Protein AF-A0A925HJB4-F1 (afdb_monomer_lite)

Foldseek 3Di:
DDDDDDDDDDPDDPDDDDDDQPACVVPDVDDQPQFRHWDQDPVRDIDTHGDPVSVSVVVVVVVD

Structure (mmCIF, N/CA/C/O backbone):
data_AF-A0A925HJB4-F1
#
_entry.id   AF-A0A925HJB4-F1
#
loop_
_atom_site.group_PDB
_atom_site.id
_atom_site.type_symbol
_atom_site.label_atom_id
_atom_site.label_alt_id
_atom_site.label_comp_id
_atom_site.label_asym_id
_atom_site.label_entity_id
_atom_site.label_seq_id
_atom_site.pdbx_PDB_ins_code
_atom_site.Cartn_x
_atom_site.Cartn_y
_atom_site.Cartn_z
_atom_site.occupancy
_atom_site.B_iso_or_equiv
_atom_site.auth_seq_id
_atom_site.auth_comp_id
_atom_site.auth_asym_id
_atom_site.auth_atom_id
_atom_site.pdbx_PDB_model_num
ATOM 1 N N . MET A 1 1 ? -17.377 -7.347 19.572 1.00 59.19 1 MET A N 1
ATOM 2 C CA . MET A 1 1 ? -16.789 -6.087 19.061 1.00 59.19 1 MET A CA 1
ATOM 3 C C . MET A 1 1 ? -17.217 -5.919 17.607 1.00 59.19 1 MET A C 1
ATOM 5 O O . MET A 1 1 ? -17.003 -6.848 16.840 1.00 59.19 1 MET A O 1
ATOM 9 N N . ARG A 1 2 ? -17.890 -4.822 17.230 1.00 63.25 2 ARG A N 1
ATOM 10 C CA . ARG A 1 2 ? -18.268 -4.589 15.821 1.00 63.25 2 ARG A CA 1
ATOM 11 C C . ARG A 1 2 ? -17.010 -4.195 15.024 1.00 63.25 2 ARG A C 1
ATOM 13 O O . ARG A 1 2 ? -16.251 -3.372 15.536 1.00 63.25 2 ARG A O 1
ATOM 20 N N . PRO A 1 3 ? -16.754 -4.752 13.825 1.00 65.19 3 PRO A N 1
ATOM 21 C CA . PRO A 1 3 ? -15.611 -4.335 13.016 1.00 65.19 3 PRO A CA 1
ATOM 22 C C . PRO A 1 3 ? -15.770 -2.858 12.638 1.00 65.19 3 PRO A C 1
ATOM 24 O O . PRO A 1 3 ? -16.789 -2.463 12.068 1.00 65.19 3 PRO A O 1
ATOM 27 N N . LYS A 1 4 ? -14.777 -2.024 12.977 1.00 70.19 4 LYS A N 1
ATOM 28 C CA . LYS A 1 4 ? -14.741 -0.638 12.499 1.00 70.19 4 LYS A CA 1
ATOM 29 C C . LYS A 1 4 ? -14.507 -0.682 10.987 1.00 70.19 4 LYS A C 1
ATOM 31 O O . LYS A 1 4 ? -13.500 -1.212 10.528 1.00 70.19 4 LYS A O 1
ATOM 36 N N . THR A 1 5 ? -15.465 -0.170 10.220 1.00 81.00 5 THR A N 1
ATOM 37 C CA . THR A 1 5 ? -15.359 -0.082 8.760 1.00 81.00 5 THR A CA 1
ATOM 38 C C . THR A 1 5 ? -14.668 1.234 8.416 1.00 81.00 5 THR A C 1
ATOM 40 O O . THR A 1 5 ? -15.209 2.297 8.703 1.00 81.00 5 THR A O 1
ATOM 43 N N . GLY A 1 6 ? -13.466 1.169 7.844 1.00 84.69 6 GLY A N 1
ATOM 44 C CA . GLY A 1 6 ? -12.714 2.330 7.362 1.00 84.69 6 GLY A CA 1
ATOM 45 C C . GLY A 1 6 ? -12.507 2.246 5.853 1.00 84.69 6 GLY A C 1
ATOM 46 O O . GLY A 1 6 ? -12.332 1.154 5.314 1.00 84.69 6 GLY A O 1
ATOM 47 N N . ARG A 1 7 ? -12.541 3.391 5.167 1.00 88.62 7 ARG A N 1
ATOM 48 C CA . ARG A 1 7 ? -12.273 3.495 3.725 1.00 88.62 7 ARG A CA 1
ATOM 49 C C . ARG A 1 7 ? -11.135 4.499 3.520 1.00 88.62 7 ARG A C 1
ATOM 51 O O . ARG A 1 7 ? -11.288 5.633 3.970 1.00 88.62 7 ARG A O 1
ATOM 58 N N . PRO A 1 8 ? -10.012 4.114 2.890 1.00 86.69 8 PRO A N 1
ATOM 59 C CA . PRO A 1 8 ? -8.963 5.065 2.544 1.00 86.69 8 PRO A CA 1
ATOM 60 C C . PRO A 1 8 ? -9.507 6.121 1.582 1.00 86.69 8 PRO A C 1
ATOM 62 O O . PRO A 1 8 ? -10.193 5.782 0.616 1.00 86.69 8 PRO A O 1
ATOM 65 N N . LEU A 1 9 ? -9.195 7.389 1.840 1.00 94.25 9 LEU A N 1
ATOM 66 C CA . LEU A 1 9 ? -9.432 8.459 0.880 1.00 94.25 9 LEU A CA 1
ATOM 67 C C . LEU A 1 9 ? -8.222 8.539 -0.052 1.00 94.25 9 LEU A C 1
ATOM 69 O O . LEU A 1 9 ? -7.084 8.604 0.410 1.00 94.25 9 LEU A O 1
ATOM 73 N N . VAL A 1 10 ? -8.473 8.524 -1.356 1.00 92.69 10 VAL A N 1
ATOM 74 C CA . VAL A 1 10 ? -7.451 8.634 -2.403 1.00 92.69 10 VAL A CA 1
ATOM 75 C C . VAL A 1 10 ? -7.854 9.733 -3.377 1.00 92.69 10 VAL A C 1
ATOM 77 O O . VAL A 1 10 ? -9.033 10.072 -3.468 1.00 92.69 10 VAL A O 1
ATOM 80 N N . SER A 1 11 ? -6.891 10.292 -4.107 1.00 95.38 11 SER A N 1
ATOM 81 C CA . SER A 1 11 ? -7.170 11.334 -5.100 1.00 95.38 11 SER A CA 1
ATOM 82 C C . SER A 1 11 ? -7.979 10.799 -6.282 1.00 95.38 11 SER A C 1
ATOM 84 O O . SER A 1 11 ? -8.960 11.409 -6.693 1.00 95.38 11 SER A O 1
ATOM 86 N N . SER A 1 12 ? -7.574 9.654 -6.831 1.00 94.12 12 SER A N 1
ATOM 87 C CA . SER A 1 12 ? -8.222 9.019 -7.979 1.00 94.12 12 SER A CA 1
ATOM 88 C C . SER A 1 12 ? -7.861 7.536 -8.064 1.00 94.12 12 SER A C 1
ATOM 90 O O . SER A 1 12 ? -6.831 7.105 -7.542 1.00 94.12 12 SER A O 1
ATOM 92 N N . LEU A 1 13 ? -8.718 6.752 -8.722 1.00 91.25 13 LEU A N 1
ATOM 93 C CA . LEU A 1 13 ? -8.410 5.374 -9.097 1.00 91.25 13 LEU A CA 1
ATOM 94 C C . LEU A 1 13 ? -7.744 5.379 -10.473 1.00 91.25 13 LEU A C 1
ATOM 96 O O . LEU A 1 13 ? -8.320 5.887 -11.429 1.00 91.25 13 LEU A O 1
ATOM 100 N N . ILE A 1 14 ? -6.546 4.803 -10.560 1.00 88.12 14 ILE A N 1
ATOM 101 C CA . ILE A 1 14 ? -5.780 4.730 -11.813 1.00 88.12 14 ILE A CA 1
ATOM 102 C C . ILE A 1 14 ? -6.116 3.446 -12.593 1.00 88.12 14 ILE A C 1
ATOM 104 O O . ILE A 1 14 ? -6.092 3.444 -13.817 1.00 88.12 14 ILE A O 1
ATOM 108 N N . GLY A 1 15 ? -6.467 2.357 -11.897 1.00 88.44 15 GLY A N 1
ATOM 109 C CA . GLY A 1 15 ? -6.815 1.078 -12.516 1.00 88.44 15 GLY A CA 1
ATOM 110 C C . GLY A 1 15 ? -6.809 -0.088 -11.528 1.00 88.44 15 GLY A C 1
ATOM 111 O O . GLY A 1 15 ? -6.738 0.105 -10.312 1.00 88.44 15 GLY A O 1
ATOM 112 N N . GLN A 1 16 ? -6.879 -1.303 -12.068 1.00 88.88 16 GLN A N 1
ATOM 113 C CA . GLN A 1 16 ? -6.705 -2.556 -11.337 1.00 88.88 16 GLN A CA 1
ATOM 114 C C . GLN A 1 16 ? -5.627 -3.377 -12.038 1.00 88.88 16 GLN A C 1
ATOM 116 O O . GLN A 1 16 ? -5.601 -3.436 -13.264 1.00 88.88 16 GLN A O 1
ATOM 121 N N . GLN A 1 17 ? -4.747 -4.004 -11.263 1.00 84.94 17 GLN A N 1
ATOM 122 C CA . GLN A 1 17 ? -3.667 -4.819 -11.799 1.00 84.94 17 GLN A CA 1
ATOM 123 C C . GLN A 1 17 ? -3.479 -6.057 -10.932 1.00 84.94 17 GLN A C 1
ATOM 125 O O . GLN A 1 17 ? -3.436 -5.966 -9.704 1.00 84.94 17 GLN A O 1
ATOM 130 N N . GLU A 1 18 ? -3.343 -7.208 -11.579 1.00 83.50 18 GLU A N 1
ATOM 131 C CA . GLU A 1 18 ? -2.888 -8.422 -10.918 1.00 83.50 18 GLU A CA 1
ATOM 132 C C . GLU A 1 18 ? -1.370 -8.350 -10.749 1.00 83.50 18 GLU A C 1
ATOM 134 O O . GLU A 1 18 ? -0.625 -8.132 -11.705 1.00 83.50 18 GLU A O 1
ATOM 139 N N . VAL A 1 19 ? -0.906 -8.478 -9.510 1.00 80.19 19 VAL A N 1
ATOM 140 C CA . VAL A 1 19 ? 0.512 -8.363 -9.172 1.00 80.19 19 VAL A CA 1
ATOM 141 C C . VAL A 1 19 ? 0.958 -9.581 -8.383 1.00 80.19 19 VAL A C 1
ATOM 143 O O . VAL A 1 19 ? 0.325 -9.975 -7.405 1.00 80.19 19 VAL A O 1
ATOM 146 N N . VAL A 1 20 ? 2.096 -10.153 -8.778 1.00 82.12 20 VAL A N 1
ATOM 147 C CA . VAL A 1 20 ? 2.798 -11.134 -7.949 1.00 82.12 20 VAL A CA 1
ATOM 148 C C . VAL A 1 20 ? 3.570 -10.365 -6.886 1.00 82.12 20 VAL A C 1
ATOM 150 O O . VAL A 1 20 ? 4.581 -9.723 -7.173 1.00 82.12 20 VAL A O 1
ATOM 153 N N . ILE A 1 21 ? 3.086 -10.412 -5.647 1.00 74.88 21 ILE A N 1
ATOM 154 C CA . ILE A 1 21 ? 3.763 -9.769 -4.521 1.00 74.88 21 ILE A CA 1
ATOM 155 C C . ILE A 1 21 ? 4.962 -10.635 -4.136 1.00 74.88 21 ILE A C 1
ATOM 157 O O . ILE A 1 21 ? 4.797 -11.764 -3.676 1.00 74.88 21 ILE A O 1
ATOM 161 N N . LYS A 1 22 ? 6.175 -10.102 -4.292 1.00 75.00 22 LYS A N 1
ATOM 162 C CA . LYS A 1 22 ? 7.355 -10.662 -3.627 1.00 75.00 22 LYS A CA 1
ATOM 163 C C . LYS A 1 22 ? 7.394 -10.083 -2.208 1.00 75.00 22 LYS A C 1
ATOM 165 O O . LYS A 1 22 ? 7.584 -8.873 -2.088 1.00 75.00 22 LYS A O 1
ATOM 170 N N . PRO A 1 23 ? 7.152 -10.889 -1.158 1.00 63.97 23 PRO A N 1
ATOM 171 C CA . PRO A 1 23 ? 7.037 -10.372 0.199 1.00 63.97 23 PRO A CA 1
ATOM 172 C C 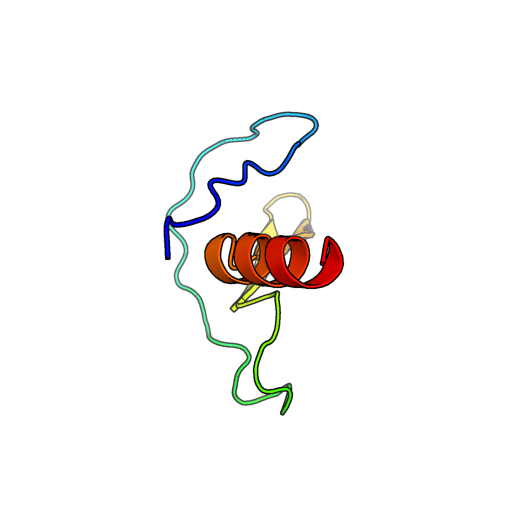. PRO A 1 23 ? 8.352 -9.731 0.646 1.00 63.97 23 PRO A C 1
ATOM 174 O O . PRO A 1 23 ? 9.432 -10.278 0.417 1.00 63.97 23 PRO A O 1
ATOM 177 N N . LEU A 1 24 ? 8.249 -8.574 1.302 1.00 61.50 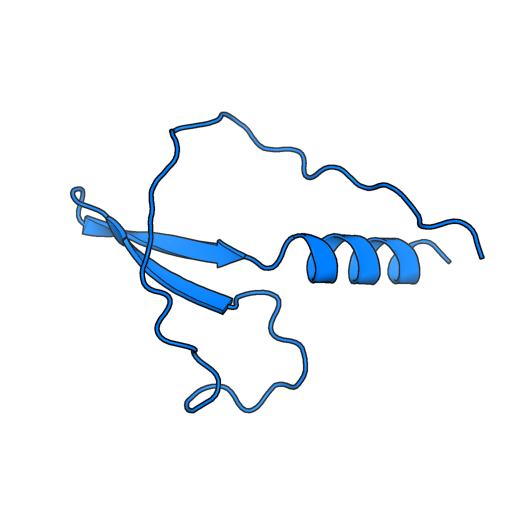24 LEU A N 1
ATOM 178 C CA . LEU A 1 24 ? 9.397 -7.851 1.861 1.00 61.50 24 LEU A CA 1
ATOM 179 C C . LEU A 1 24 ? 9.907 -8.448 3.191 1.00 61.50 24 LEU A C 1
ATOM 181 O O . LEU A 1 24 ? 10.876 -7.944 3.760 1.00 61.50 24 LEU A O 1
ATOM 185 N N . ASP A 1 25 ? 9.266 -9.514 3.681 1.00 56.34 25 ASP A N 1
ATOM 186 C CA . ASP A 1 25 ? 9.488 -10.117 5.004 1.00 56.34 25 ASP A CA 1
ATOM 187 C C . ASP A 1 25 ? 10.944 -10.539 5.263 1.00 56.34 25 ASP A C 1
ATOM 189 O O . ASP A 1 25 ? 11.371 -10.610 6.413 1.00 56.34 25 ASP A O 1
ATOM 193 N N . SER A 1 26 ? 11.731 -10.785 4.212 1.00 52.19 26 SER A N 1
ATOM 194 C CA . SER A 1 26 ? 13.152 -11.135 4.327 1.00 52.19 26 SER A CA 1
ATOM 195 C C . SER A 1 26 ? 14.090 -9.938 4.530 1.00 52.19 26 SER A C 1
ATOM 197 O O . SER A 1 26 ? 15.249 -10.144 4.883 1.00 52.19 26 SER A O 1
ATOM 199 N N . LEU A 1 27 ? 13.623 -8.700 4.320 1.00 53.03 27 LEU A N 1
ATOM 200 C CA . LEU A 1 27 ? 14.464 -7.492 4.315 1.00 53.03 27 LEU A CA 1
ATOM 201 C C . LEU A 1 27 ? 14.105 -6.474 5.403 1.00 53.03 27 LEU A C 1
ATOM 203 O O . LEU A 1 27 ? 14.973 -5.715 5.830 1.00 53.03 27 LEU A O 1
ATOM 207 N N . THR A 1 28 ? 12.864 -6.450 5.891 1.00 52.50 28 THR A N 1
ATOM 208 C CA . THR A 1 28 ? 12.430 -5.482 6.909 1.00 52.50 28 THR A CA 1
ATOM 209 C C . THR A 1 28 ? 11.823 -6.216 8.097 1.00 52.50 28 THR A C 1
ATOM 211 O O . THR A 1 28 ? 10.645 -6.559 8.082 1.00 52.50 28 THR A O 1
ATOM 214 N N . GLY A 1 29 ? 12.622 -6.463 9.139 1.00 50.78 29 GLY A N 1
ATOM 215 C CA . GLY A 1 29 ? 12.252 -7.200 10.361 1.00 50.78 29 GLY A CA 1
ATOM 216 C C . GLY A 1 29 ? 11.153 -6.572 11.237 1.00 50.78 29 GLY A C 1
ATOM 217 O O . GLY A 1 29 ? 11.087 -6.836 12.436 1.00 50.78 29 GLY A O 1
ATOM 218 N N . SER A 1 30 ? 10.284 -5.731 10.680 1.00 53.41 30 SER A N 1
ATOM 219 C CA . SER A 1 30 ? 9.188 -5.088 11.393 1.00 53.41 30 SER A CA 1
ATOM 220 C C . SER A 1 30 ? 7.918 -5.927 11.276 1.00 53.41 30 SER A C 1
ATOM 222 O O . SER A 1 30 ? 7.222 -5.908 10.261 1.00 53.41 30 SER A O 1
ATOM 224 N N . ARG A 1 31 ? 7.582 -6.636 12.362 1.00 49.88 31 ARG A N 1
ATOM 225 C CA . ARG A 1 31 ? 6.242 -7.202 12.579 1.00 49.88 31 ARG A CA 1
ATOM 226 C C . ARG A 1 31 ? 5.204 -6.094 12.365 1.00 49.88 31 ARG A C 1
ATOM 228 O O . ARG A 1 31 ? 5.114 -5.181 13.179 1.00 49.88 31 ARG A O 1
ATOM 235 N N . GLY A 1 32 ? 4.436 -6.181 11.280 1.00 56.59 32 GLY A N 1
ATOM 236 C CA . GLY A 1 32 ? 3.371 -5.225 10.979 1.00 56.59 32 GLY A CA 1
ATOM 237 C C . GLY A 1 32 ? 3.721 -4.123 9.976 1.00 56.59 32 GLY A C 1
ATOM 238 O O . GLY A 1 32 ? 3.198 -3.017 10.101 1.00 56.59 32 GLY A O 1
ATOM 239 N N . SER A 1 33 ? 4.567 -4.391 8.978 1.00 66.50 33 SER A N 1
ATOM 240 C CA . SER A 1 33 ? 4.736 -3.448 7.865 1.00 66.50 33 SER A CA 1
ATOM 241 C C . SER A 1 33 ? 3.375 -3.111 7.234 1.00 66.50 33 SER A C 1
ATOM 243 O O . SER A 1 33 ? 2.607 -3.997 6.864 1.00 66.50 33 SER A O 1
ATOM 245 N N . LEU A 1 34 ? 3.062 -1.816 7.120 1.00 78.50 34 LEU A N 1
ATOM 246 C CA . LEU A 1 34 ? 1.884 -1.318 6.390 1.00 78.50 34 LEU A CA 1
ATOM 247 C C . LEU A 1 34 ? 1.989 -1.600 4.882 1.00 78.50 34 LEU A C 1
ATOM 249 O O . LEU A 1 34 ? 0.998 -1.525 4.156 1.00 78.50 34 LEU A O 1
ATOM 253 N N . VA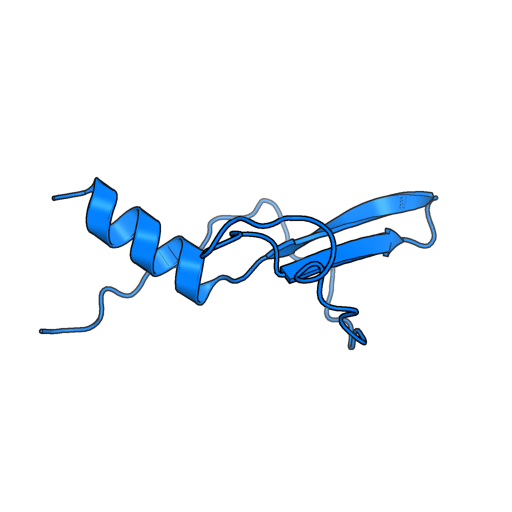L A 1 35 ? 3.200 -1.914 4.424 1.00 84.62 35 VAL A N 1
ATOM 254 C CA . VAL A 1 35 ? 3.561 -2.148 3.034 1.00 84.62 35 VAL A CA 1
ATOM 255 C C . VAL A 1 35 ? 3.910 -3.624 2.865 1.00 84.62 35 VAL A C 1
ATOM 257 O O . VAL A 1 35 ? 4.853 -4.114 3.485 1.00 84.62 35 VAL A O 1
ATOM 260 N N . SER A 1 36 ? 3.160 -4.323 2.017 1.00 81.94 36 SER A N 1
ATOM 261 C CA . SER A 1 36 ? 3.400 -5.729 1.667 1.00 81.94 36 SER A CA 1
ATOM 262 C C . SER A 1 36 ? 4.473 -5.891 0.585 1.00 81.94 36 SER A C 1
ATOM 264 O O . SER A 1 36 ? 5.041 -6.971 0.438 1.00 81.94 36 SER A O 1
ATOM 266 N N . GLY A 1 37 ? 4.753 -4.831 -0.178 1.00 83.19 37 GLY A N 1
ATOM 267 C CA . GLY A 1 37 ? 5.753 -4.836 -1.242 1.00 83.19 37 GLY A CA 1
ATOM 268 C C . GLY A 1 37 ? 5.870 -3.496 -1.966 1.00 83.19 37 GLY A C 1
ATOM 269 O O . GLY A 1 37 ? 5.165 -2.537 -1.655 1.00 83.19 37 GLY A O 1
ATOM 270 N N . ALA A 1 38 ? 6.737 -3.443 -2.972 1.00 85.62 38 ALA A N 1
ATOM 271 C CA . ALA A 1 38 ? 6.858 -2.317 -3.891 1.00 85.62 38 ALA A CA 1
ATOM 272 C C . ALA A 1 38 ? 7.025 -2.831 -5.327 1.00 85.62 38 ALA A C 1
ATOM 274 O O . ALA A 1 38 ? 7.571 -3.914 -5.538 1.00 85.62 38 ALA A O 1
ATOM 275 N N . THR A 1 39 ? 6.566 -2.058 -6.309 1.00 85.50 39 THR A N 1
ATOM 276 C CA . THR A 1 39 ? 6.750 -2.341 -7.738 1.00 85.50 39 THR A CA 1
ATOM 277 C C . THR A 1 39 ? 7.216 -1.095 -8.474 1.00 85.50 39 THR A C 1
ATOM 279 O O . THR A 1 39 ? 6.881 0.024 -8.090 1.00 85.50 39 THR A O 1
ATOM 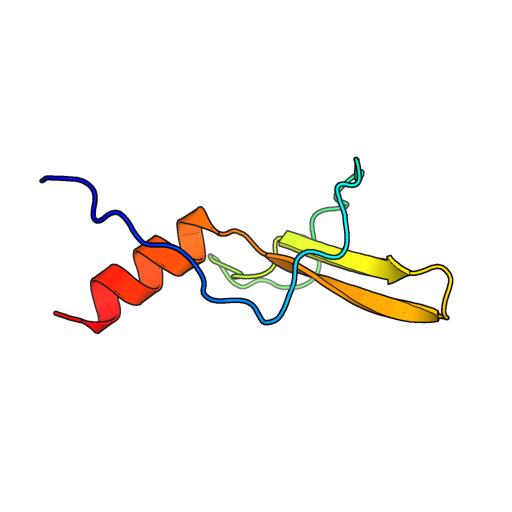282 N N . VAL A 1 40 ? 7.967 -1.291 -9.552 1.00 87.69 40 VAL A N 1
ATOM 283 C CA . VAL A 1 40 ? 8.257 -0.239 -10.531 1.00 87.69 40 VAL A CA 1
ATOM 284 C C . VAL A 1 40 ? 7.152 -0.278 -11.586 1.00 87.69 40 VAL A C 1
ATOM 286 O O . VAL A 1 40 ? 6.726 -1.360 -11.990 1.00 87.69 40 VAL A O 1
ATOM 289 N N .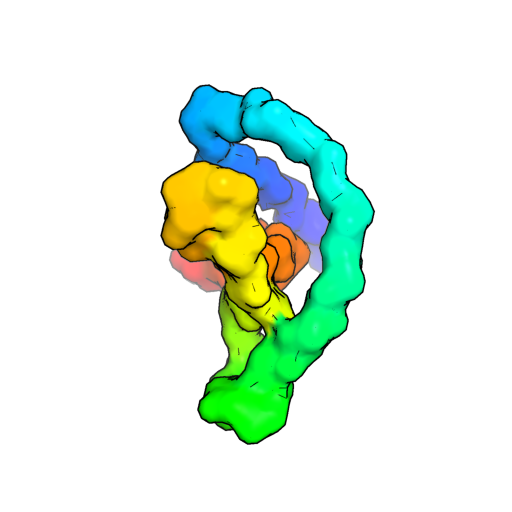 ARG A 1 41 ? 6.633 0.887 -11.958 1.00 86.38 41 ARG A N 1
ATOM 290 C CA . ARG A 1 41 ? 5.639 1.074 -13.019 1.00 86.38 41 ARG A CA 1
ATOM 291 C C . ARG A 1 41 ? 6.330 1.291 -14.365 1.00 86.38 41 ARG A C 1
ATOM 293 O O . ARG A 1 41 ? 7.517 1.600 -14.417 1.00 86.38 41 ARG A O 1
ATOM 300 N N . ASP A 1 42 ? 5.557 1.230 -15.442 1.00 84.12 42 ASP A N 1
ATOM 301 C CA . ASP A 1 42 ? 6.052 1.397 -16.817 1.00 84.12 42 ASP A CA 1
ATOM 302 C C . ASP A 1 42 ? 6.609 2.802 -17.106 1.00 84.12 42 ASP A C 1
ATOM 304 O O . ASP A 1 42 ? 7.412 2.983 -18.017 1.00 84.12 42 ASP A O 1
ATOM 308 N N . ASP A 1 43 ? 6.223 3.797 -16.302 1.00 88.00 43 ASP A N 1
ATOM 309 C CA . ASP A 1 43 ? 6.761 5.161 -16.345 1.00 88.00 43 ASP A CA 1
ATOM 310 C C . ASP A 1 43 ? 8.077 5.324 -15.559 1.00 88.00 43 ASP A C 1
ATOM 312 O O . ASP A 1 43 ? 8.592 6.434 -15.427 1.00 88.00 43 ASP A O 1
ATOM 316 N N . GLY A 1 44 ? 8.616 4.234 -15.002 1.00 89.25 44 GLY A N 1
ATOM 317 C CA . GLY A 1 44 ? 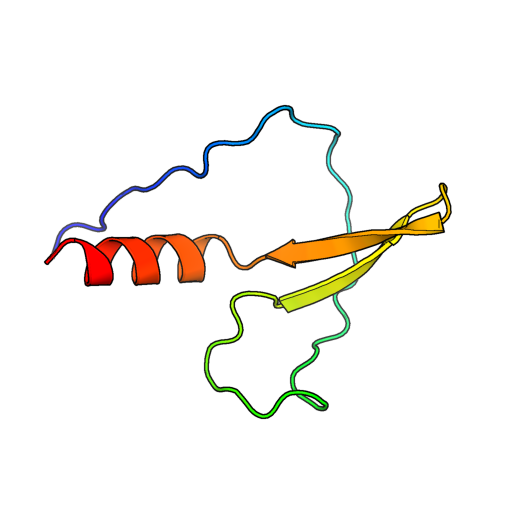9.791 4.239 -14.129 1.00 89.25 44 GLY A CA 1
ATOM 318 C C . GLY A 1 44 ? 9.504 4.686 -12.691 1.00 89.25 44 GLY A C 1
ATOM 319 O O . GLY A 1 44 ? 10.412 4.688 -11.858 1.00 89.25 44 GLY A O 1
ATOM 320 N N . GLY A 1 45 ? 8.259 5.046 -12.363 1.00 89.38 45 GLY A N 1
ATOM 321 C CA . GLY A 1 45 ? 7.853 5.424 -11.013 1.00 89.38 45 GLY A CA 1
ATOM 322 C C . GLY A 1 45 ? 7.751 4.224 -10.069 1.00 89.38 45 GLY A C 1
ATOM 323 O O . GLY A 1 45 ? 7.393 3.120 -10.471 1.00 89.38 45 GLY A O 1
ATOM 324 N N . VAL A 1 46 ? 8.013 4.439 -8.779 1.00 89.00 46 VAL A N 1
ATOM 325 C CA . VAL A 1 46 ? 7.873 3.400 -7.745 1.00 89.00 46 VAL A CA 1
ATOM 326 C C . VAL A 1 46 ? 6.493 3.489 -7.098 1.00 89.00 46 VAL A C 1
ATOM 328 O O . VAL A 1 46 ? 6.053 4.560 -6.687 1.00 89.00 46 VAL A O 1
ATOM 331 N N . SER A 1 47 ? 5.812 2.352 -6.984 1.00 88.50 47 SER A N 1
ATOM 332 C CA . SER A 1 47 ? 4.527 2.203 -6.298 1.00 88.50 47 SER A CA 1
ATOM 333 C C . SER A 1 47 ? 4.644 1.249 -5.119 1.00 88.50 47 SER A C 1
ATOM 335 O O . SER A 1 47 ? 5.343 0.240 -5.188 1.00 88.50 47 SER A O 1
ATOM 337 N N . LEU A 1 48 ? 3.938 1.561 -4.033 1.00 88.00 48 LEU A N 1
ATOM 338 C CA . LEU A 1 48 ? 3.886 0.730 -2.833 1.00 88.00 48 LEU A CA 1
ATOM 339 C C . LEU A 1 48 ? 2.601 -0.098 -2.818 1.00 88.00 48 LEU A C 1
ATOM 341 O O . LEU A 1 48 ? 1.519 0.407 -3.119 1.00 88.00 48 LEU A O 1
ATOM 345 N N . ILE A 1 49 ? 2.722 -1.362 -2.426 1.00 88.56 49 ILE A N 1
ATOM 346 C CA . ILE A 1 49 ? 1.598 -2.272 -2.206 1.00 88.56 49 ILE A CA 1
ATOM 347 C C . ILE A 1 49 ? 1.254 -2.203 -0.720 1.00 88.56 49 ILE A C 1
ATOM 349 O O . ILE A 1 49 ? 2.063 -2.586 0.122 1.00 88.56 49 ILE A O 1
ATOM 353 N N . VAL A 1 50 ? 0.067 -1.694 -0.396 1.00 88.94 50 VAL A N 1
ATOM 354 C CA . VAL A 1 50 ? -0.357 -1.395 0.981 1.00 88.94 50 VAL A CA 1
ATOM 355 C C . VAL A 1 50 ? -1.380 -2.419 1.474 1.00 88.94 50 VAL A C 1
ATOM 357 O O . VAL A 1 50 ? -2.366 -2.692 0.785 1.00 88.94 50 VAL A O 1
ATOM 360 N N . ASP A 1 51 ? -1.206 -2.927 2.699 1.00 88.00 51 ASP A N 1
ATOM 361 C CA . ASP A 1 51 ? -2.228 -3.742 3.369 1.00 88.00 51 ASP A CA 1
ATOM 362 C C . ASP A 1 51 ? -3.323 -2.840 3.962 1.00 88.00 51 ASP A C 1
ATOM 364 O O . ASP A 1 51 ? -3.215 -2.303 5.069 1.00 88.00 51 ASP A O 1
ATOM 368 N N . VAL A 1 52 ? -4.423 -2.692 3.220 1.00 89.62 52 VAL A N 1
ATOM 369 C CA . VAL A 1 52 ? -5.568 -1.858 3.617 1.00 89.62 52 VAL A CA 1
ATOM 370 C C . VAL A 1 52 ? -6.205 -2.329 4.928 1.00 89.62 52 VAL A C 1
ATOM 372 O O . VAL A 1 52 ? -6.650 -1.496 5.722 1.00 89.62 52 VAL A O 1
ATOM 375 N N . ARG A 1 53 ? -6.251 -3.642 5.197 1.00 87.25 53 ARG A N 1
ATOM 376 C CA . ARG A 1 53 ? -6.854 -4.140 6.445 1.00 87.25 53 ARG A CA 1
ATOM 377 C C . ARG A 1 53 ? -6.019 -3.693 7.631 1.00 87.25 53 ARG A C 1
ATOM 379 O O . ARG A 1 53 ? -6.580 -3.235 8.628 1.00 87.25 53 ARG A O 1
ATOM 386 N N . HIS A 1 54 ? -4.697 -3.794 7.509 1.00 86.44 54 HIS A N 1
ATOM 387 C CA . HIS A 1 54 ? -3.800 -3.392 8.579 1.00 86.44 54 HIS A CA 1
ATOM 388 C C . HIS A 1 54 ? -3.845 -1.875 8.823 1.00 86.44 54 HIS A C 1
ATOM 390 O O . HIS A 1 54 ? -3.938 -1.448 9.976 1.00 86.44 54 HIS A O 1
ATOM 396 N N . VAL A 1 55 ? -3.914 -1.066 7.758 1.00 88.38 55 VAL A N 1
ATOM 397 C CA . VAL A 1 55 ? -4.108 0.395 7.856 1.00 88.38 55 VAL A CA 1
ATOM 398 C C . VAL A 1 55 ? -5.391 0.748 8.618 1.00 88.38 55 VAL A C 1
ATOM 400 O O . VAL A 1 55 ? -5.356 1.561 9.542 1.00 88.38 55 VAL A O 1
ATOM 403 N N . VAL A 1 56 ? -6.525 0.122 8.283 1.00 89.75 56 VAL A N 1
ATOM 404 C CA . VAL A 1 56 ? -7.811 0.393 8.955 1.00 89.75 56 VAL A CA 1
ATOM 405 C C . VAL A 1 56 ? -7.767 -0.005 10.434 1.00 89.75 56 VAL A C 1
ATOM 407 O O . VAL A 1 56 ? -8.296 0.716 11.281 1.00 89.75 56 VAL A O 1
ATOM 410 N N . GLN A 1 57 ? -7.113 -1.120 10.768 1.00 87.50 57 GLN A N 1
ATOM 411 C CA . GLN A 1 57 ? -6.941 -1.551 12.157 1.00 87.50 57 GLN A CA 1
ATOM 412 C C . GLN A 1 57 ? -6.047 -0.602 12.958 1.00 87.50 57 GLN A C 1
ATOM 414 O O . GLN A 1 57 ? -6.351 -0.321 14.118 1.00 87.50 57 GLN A O 1
ATOM 419 N N . LEU A 1 58 ? -4.962 -0.104 12.359 1.00 86.62 58 LEU A N 1
ATOM 420 C CA . LEU A 1 58 ? -4.086 0.873 12.999 1.00 86.62 58 LEU A CA 1
ATOM 421 C C . LEU A 1 58 ? -4.839 2.180 13.268 1.00 86.62 58 LEU A C 1
ATOM 423 O O . LEU A 1 58 ? -4.866 2.642 14.407 1.00 86.62 58 LEU A O 1
ATOM 427 N N . ALA A 1 59 ? -5.531 2.718 12.261 1.00 85.81 59 ALA A N 1
ATOM 428 C CA . ALA A 1 59 ? -6.335 3.929 12.415 1.00 85.81 59 ALA A CA 1
ATOM 429 C C . ALA A 1 59 ? -7.402 3.764 13.513 1.00 85.81 59 ALA A C 1
ATOM 431 O O . ALA A 1 59 ? -7.553 4.626 14.374 1.00 85.81 59 ALA A O 1
ATOM 432 N N . ALA A 1 60 ? -8.080 2.612 13.550 1.00 87.06 60 ALA A N 1
ATOM 433 C CA . ALA A 1 60 ? -9.077 2.287 14.566 1.00 87.06 60 ALA A CA 1
ATOM 434 C C . ALA A 1 60 ? -8.537 2.292 16.007 1.00 87.06 60 ALA A C 1
ATOM 436 O O . ALA A 1 60 ? -9.316 2.606 16.917 1.00 87.06 60 ALA A O 1
ATOM 437 N N . LYS A 1 61 ? -7.261 1.917 16.197 1.00 85.44 61 LYS A N 1
ATOM 438 C CA . LYS A 1 61 ? -6.550 1.944 17.487 1.00 85.44 61 LYS A CA 1
ATOM 439 C C . LYS A 1 61 ? -6.112 3.354 17.878 1.00 85.44 61 LYS A C 1
ATOM 441 O O . LYS A 1 61 ? -6.132 3.663 19.057 1.00 85.44 61 LYS A O 1
ATOM 446 N N . MET A 1 62 ? -5.730 4.189 16.910 1.00 79.62 62 MET A N 1
ATOM 447 C CA . MET A 1 62 ? -5.269 5.564 17.160 1.00 79.62 62 MET A CA 1
ATOM 448 C C . MET A 1 62 ? -6.395 6.516 17.588 1.00 79.62 62 MET A C 1
ATOM 450 O O . MET A 1 62 ? -6.122 7.555 18.173 1.00 79.62 62 MET A O 1
ATOM 454 N N . THR A 1 63 ? -7.654 6.198 17.275 1.00 70.31 63 THR A N 1
ATOM 455 C CA . THR A 1 63 ? -8.829 7.020 17.634 1.00 70.31 63 THR A CA 1
ATOM 456 C C . THR A 1 63 ? -9.492 6.585 18.952 1.00 70.31 63 THR A C 1
ATOM 458 O O . THR A 1 63 ? -10.707 6.723 19.097 1.00 70.31 63 THR A O 1
ATOM 461 N N . ASN A 1 64 ? -8.742 5.982 19.877 1.00 52.12 64 ASN A N 1
ATOM 462 C CA . ASN A 1 64 ? -9.226 5.500 21.175 1.00 52.12 64 ASN A CA 1
ATOM 463 C C . ASN A 1 64 ? -8.304 5.970 22.294 1.00 52.12 64 ASN A C 1
ATOM 465 O O . ASN A 1 64 ? -8.828 6.169 23.407 1.00 52.12 64 ASN A O 1
#

Secondary structure (DSSP, 8-state):
-PPP------S------------GGGT---TT-SEEEEEE-TTS-EEEEE-HHHHHHHHHHHT-

pLDDT: mean 79.07, std 13.28, range [49.88, 95.38]

Sequence (64 aa):
MRPKTGRPLVSSLIGQQEVVIKPLDSLTGSRGSLVSGATVRDDGGVSLIVDVRHVVQLAAKMTN

Radius of gyration: 14.12 Å; chains: 1; bounding box: 33×22×38 Å